Protein AF-A0A7H1PQN4-F1 (afdb_monomer_lite)

Foldseek 3Di:
DDDDDDDDDDDPDDDDDDDDPDDPDDDDDDDDDDADQAWDKDFWKAKDKDWDFDDPFQKDKDKDFAFADDPNHTDFDQDPPRPRRGGQKIWMDGVQQQAFDPVPDDPRRTHTPSPGGRGHDGPDIDIHMTIIDTGIDIDHHDDDDD

Secondary structure (DSSP, 8-state):
-PPPP-------PPPPPP-SS--S--SS--------SS-EEEEEEEEEEEEE--SS-SSPEEEEEE--EETTEEPPB--GGG-TTB-SEEEEEEGGG--B-TTT-BTTB--B---S--PPPTT--EEEEEEEEEEEEEE---PPP-

InterPro domains:
  IPR008979 Galactose-binding-like domain superfamily [SSF49785] (18-140)
  IPR013736 Xaa-Pro dipeptidyl-peptidase, C-terminal [PF08530] (30-139)

Organism: NCBI:txid146922

Structure (mmCIF, N/CA/C/O backbone):
data_AF-A0A7H1PQN4-F1
#
_entry.id   AF-A0A7H1PQN4-F1
#
loop_
_atom_site.group_PDB
_atom_site.id
_atom_site.type_symbol
_atom_site.label_atom_id
_atom_site.label_alt_id
_atom_site.label_comp_id
_atom_site.label_asym_id
_atom_site.label_entity_id
_atom_site.label_seq_id
_atom_site.pdbx_PDB_ins_code
_atom_site.Cartn_x
_atom_site.Cartn_y
_atom_site.Cartn_z
_atom_site.occupancy
_atom_site.B_iso_or_equiv
_atom_site.auth_seq_id
_atom_site.auth_comp_id
_atom_site.auth_asym_id
_atom_site.auth_atom_id
_atom_site.pdbx_PDB_model_num
ATOM 1 N N . MET A 1 1 ? -2.114 -37.442 6.862 1.00 37.69 1 MET A N 1
ATOM 2 C CA . MET A 1 1 ? -2.043 -36.320 5.903 1.00 37.69 1 MET A CA 1
ATOM 3 C C . MET A 1 1 ? -1.862 -35.045 6.719 1.00 37.69 1 MET A C 1
ATOM 5 O O . MET A 1 1 ? -2.816 -34.590 7.331 1.00 37.69 1 MET A O 1
ATOM 9 N N . ALA A 1 2 ? -0.618 -34.596 6.895 1.00 27.03 2 ALA A N 1
ATOM 10 C CA . ALA A 1 2 ? -0.270 -33.466 7.763 1.00 27.03 2 ALA A CA 1
ATOM 11 C C . ALA A 1 2 ? -0.314 -32.147 6.967 1.00 27.03 2 ALA A C 1
ATOM 13 O O . ALA A 1 2 ? 0.069 -32.163 5.795 1.00 27.03 2 ALA A O 1
ATOM 14 N N . PRO A 1 3 ? -0.756 -31.019 7.552 1.00 32.56 3 PRO A N 1
ATOM 15 C CA . PRO A 1 3 ? -0.804 -29.755 6.834 1.00 32.56 3 PRO A CA 1
ATOM 16 C C . PRO A 1 3 ? 0.604 -29.160 6.705 1.00 32.56 3 PRO A C 1
ATOM 18 O O . PRO A 1 3 ? 1.402 -29.170 7.646 1.00 32.56 3 PRO A O 1
ATOM 21 N N . ALA A 1 4 ? 0.901 -28.647 5.512 1.00 31.23 4 ALA A N 1
ATOM 22 C CA . ALA A 1 4 ? 2.138 -27.951 5.203 1.00 31.23 4 ALA A CA 1
ATOM 23 C C . ALA A 1 4 ? 2.258 -26.678 6.056 1.00 31.23 4 ALA A C 1
ATOM 25 O O . ALA A 1 4 ? 1.379 -25.816 6.059 1.00 31.23 4 ALA A O 1
ATOM 26 N N . ARG A 1 5 ? 3.361 -26.572 6.799 1.00 28.97 5 ARG A N 1
ATOM 27 C CA . ARG A 1 5 ? 3.732 -25.384 7.570 1.00 28.97 5 ARG A CA 1
ATOM 28 C C . ARG A 1 5 ? 4.063 -24.241 6.608 1.00 28.97 5 ARG A C 1
ATOM 30 O O . ARG A 1 5 ? 5.025 -24.339 5.852 1.00 28.97 5 ARG A O 1
ATOM 37 N N . ALA A 1 6 ? 3.303 -23.151 6.676 1.00 32.12 6 ALA A N 1
ATOM 38 C CA . ALA A 1 6 ? 3.677 -21.886 6.056 1.00 32.12 6 ALA A CA 1
ATOM 39 C C . ALA A 1 6 ? 4.927 -21.337 6.765 1.00 32.12 6 ALA A C 1
ATOM 41 O O . ALA A 1 6 ? 4.887 -20.990 7.946 1.00 32.12 6 ALA A O 1
ATOM 42 N N . ALA A 1 7 ? 6.053 -21.305 6.056 1.00 31.08 7 ALA A N 1
ATOM 43 C CA . ALA A 1 7 ? 7.286 -20.705 6.543 1.00 31.08 7 ALA A CA 1
ATOM 44 C C . ALA A 1 7 ? 7.157 -19.175 6.489 1.00 31.08 7 ALA A C 1
ATOM 46 O O . ALA A 1 7 ? 7.325 -18.556 5.440 1.00 31.08 7 ALA A O 1
ATOM 47 N N . GLY A 1 8 ? 6.823 -18.565 7.626 1.00 25.84 8 GLY A N 1
ATOM 48 C CA . GLY A 1 8 ? 6.914 -17.122 7.816 1.00 25.84 8 GLY A CA 1
ATOM 49 C C . GLY A 1 8 ? 8.379 -16.700 7.904 1.00 25.84 8 GLY A C 1
ATOM 50 O O . GLY A 1 8 ? 9.085 -17.079 8.837 1.00 25.84 8 GLY A O 1
ATOM 51 N N . TRP A 1 9 ? 8.845 -15.913 6.938 1.00 25.84 9 TRP A N 1
ATOM 52 C CA . TRP A 1 9 ? 10.167 -15.295 6.985 1.00 25.84 9 TRP A CA 1
ATOM 53 C C . TRP A 1 9 ? 10.079 -13.991 7.781 1.00 25.84 9 TRP A C 1
ATOM 55 O O . TRP A 1 9 ? 9.529 -13.002 7.305 1.00 25.84 9 TRP A O 1
ATOM 65 N N . VAL A 1 10 ? 10.632 -13.969 8.995 1.00 26.67 10 VAL A N 1
ATOM 66 C CA . VAL A 1 10 ? 10.815 -12.728 9.764 1.00 26.67 10 VAL A CA 1
ATOM 67 C C . VAL A 1 10 ? 12.210 -12.184 9.465 1.00 26.67 10 VAL A C 1
ATOM 69 O O . VAL A 1 10 ? 13.201 -12.599 10.066 1.00 26.67 10 VAL A O 1
ATOM 72 N N . LEU A 1 11 ? 12.307 -11.247 8.520 1.00 30.38 11 LEU A N 1
ATOM 73 C CA . LEU A 1 11 ? 13.555 -10.542 8.231 1.00 30.38 11 LEU A CA 1
ATOM 74 C C . LEU A 1 11 ? 13.738 -9.376 9.216 1.00 30.38 11 LEU A C 1
ATOM 76 O O . LEU A 1 11 ? 13.285 -8.261 8.972 1.00 30.38 11 LEU A O 1
ATOM 80 N N . LYS A 1 12 ? 14.455 -9.603 10.322 1.00 30.00 12 LYS A N 1
ATOM 81 C CA . LYS A 1 12 ? 14.980 -8.504 11.152 1.00 30.00 12 LYS A CA 1
ATOM 82 C C . LYS A 1 12 ? 16.244 -7.941 10.495 1.00 30.00 12 LYS A C 1
ATOM 84 O O . LYS A 1 12 ? 17.339 -8.446 10.739 1.00 30.00 12 LYS A O 1
ATOM 89 N N . ARG A 1 13 ? 16.127 -6.900 9.661 1.00 37.56 13 ARG A N 1
ATOM 90 C CA . ARG A 1 13 ? 17.297 -6.158 9.150 1.00 37.56 13 ARG A CA 1
ATOM 91 C C . ARG A 1 13 ? 17.465 -4.816 9.857 1.00 37.56 13 ARG A C 1
ATOM 93 O O . ARG A 1 13 ? 16.562 -3.994 9.910 1.00 37.56 13 ARG A O 1
ATOM 100 N N . ARG A 1 14 ? 18.670 -4.621 10.394 1.00 34.31 14 ARG A N 1
ATOM 101 C CA . ARG A 1 14 ? 19.170 -3.387 11.009 1.00 34.31 14 ARG A CA 1
ATOM 102 C C . ARG A 1 14 ? 19.551 -2.408 9.885 1.00 34.31 14 ARG A C 1
ATOM 104 O O . ARG A 1 14 ? 20.295 -2.801 8.984 1.00 34.31 14 ARG A O 1
ATOM 111 N N . LEU A 1 15 ? 19.043 -1.173 9.929 1.00 36.31 15 LEU A N 1
ATOM 112 C CA . LEU A 1 15 ? 19.317 -0.119 8.941 1.00 36.31 15 LEU A CA 1
ATOM 113 C C . LEU A 1 15 ? 20.832 0.131 8.802 1.00 36.31 15 LEU A C 1
ATOM 115 O O . LEU A 1 15 ? 21.516 0.391 9.791 1.00 36.31 15 LEU A O 1
ATOM 119 N N . ARG A 1 16 ? 21.362 0.073 7.573 1.00 34.59 16 ARG A N 1
ATOM 120 C CA . ARG A 1 16 ? 22.717 0.550 7.244 1.00 34.59 16 ARG A CA 1
ATOM 121 C C . ARG A 1 16 ? 22.614 1.935 6.606 1.00 34.59 16 ARG A C 1
ATOM 123 O O . ARG A 1 16 ? 21.834 2.122 5.680 1.00 34.59 16 ARG A O 1
ATOM 130 N N . ARG A 1 17 ? 23.421 2.888 7.083 1.00 37.66 17 ARG A N 1
ATOM 131 C CA . ARG A 1 17 ? 23.597 4.209 6.455 1.00 37.66 17 ARG A CA 1
ATOM 132 C C . ARG A 1 17 ? 24.550 4.091 5.260 1.00 37.66 17 ARG A C 1
ATOM 134 O O . ARG A 1 17 ? 25.607 3.482 5.401 1.00 37.66 17 ARG A O 1
ATOM 141 N N . SER A 1 18 ? 24.202 4.684 4.119 1.00 39.16 18 SER A N 1
ATOM 142 C CA . SER A 1 18 ? 25.100 4.878 2.970 1.00 39.16 18 SER A CA 1
ATOM 143 C C . SER A 1 18 ? 25.581 6.336 2.897 1.00 39.16 18 SER A C 1
ATOM 145 O O . SER A 1 18 ? 24.868 7.255 3.300 1.00 39.16 18 SER A O 1
ATOM 147 N N . SER A 1 19 ? 26.811 6.547 2.418 1.00 38.44 19 SER A N 1
ATOM 148 C CA . SER A 1 19 ? 27.457 7.855 2.241 1.00 38.44 19 SER A CA 1
ATOM 149 C C . SER A 1 19 ? 27.458 8.266 0.761 1.00 38.44 19 SER A C 1
ATOM 151 O O . SER A 1 19 ? 28.161 7.664 -0.046 1.00 38.44 19 SER A O 1
ATOM 153 N N . GLY A 1 20 ? 26.678 9.294 0.424 1.00 41.09 20 GLY A N 1
ATOM 154 C CA . GLY A 1 20 ? 26.581 9.974 -0.877 1.00 41.09 20 GLY A CA 1
ATOM 155 C C . GLY A 1 20 ? 25.657 11.199 -0.735 1.00 41.09 20 GLY A C 1
ATOM 156 O O . GLY A 1 20 ? 24.998 11.301 0.306 1.00 41.09 20 GLY A O 1
ATOM 157 N N . PRO A 1 21 ? 25.596 12.149 -1.695 1.00 34.38 21 PRO A N 1
ATOM 158 C CA . PRO A 1 21 ? 24.656 13.267 -1.605 1.00 34.38 21 PRO A CA 1
ATOM 159 C C . PRO A 1 21 ? 23.232 12.706 -1.545 1.00 34.38 21 PRO A C 1
ATOM 161 O O . PRO A 1 21 ? 22.759 12.052 -2.474 1.00 34.38 21 PRO A O 1
ATOM 164 N N . ALA A 1 22 ? 22.597 12.880 -0.388 1.00 42.03 22 ALA A N 1
ATOM 165 C CA . ALA A 1 22 ? 21.341 12.227 -0.073 1.00 42.03 22 ALA A CA 1
ATOM 166 C C . ALA A 1 22 ? 20.192 12.917 -0.826 1.00 42.03 22 ALA A C 1
ATOM 168 O O . ALA A 1 22 ? 20.096 14.147 -0.763 1.00 42.03 22 ALA A O 1
ATOM 169 N N . PRO A 1 23 ? 19.285 12.169 -1.485 1.00 41.94 23 PRO A N 1
ATOM 170 C CA . PRO A 1 23 ? 17.971 12.717 -1.810 1.00 41.94 23 PRO A CA 1
ATOM 171 C C . PRO A 1 23 ? 17.310 13.230 -0.514 1.00 41.94 23 PRO A C 1
ATOM 173 O O . PRO A 1 23 ? 17.708 12.785 0.572 1.00 41.94 23 PRO A O 1
ATOM 176 N N . PRO A 1 24 ? 16.352 14.179 -0.589 1.00 37.59 24 PRO A N 1
ATOM 177 C CA . PRO A 1 24 ? 15.688 14.725 0.595 1.00 37.59 24 PRO A CA 1
ATOM 178 C C . PRO A 1 24 ? 15.324 13.582 1.540 1.00 37.59 24 PRO A C 1
ATOM 180 O O . PRO A 1 24 ? 14.700 12.612 1.112 1.00 37.59 24 PRO A O 1
ATOM 183 N N . ARG A 1 25 ? 15.822 13.655 2.785 1.00 41.44 25 ARG A N 1
ATOM 184 C CA . ARG A 1 25 ? 15.655 12.6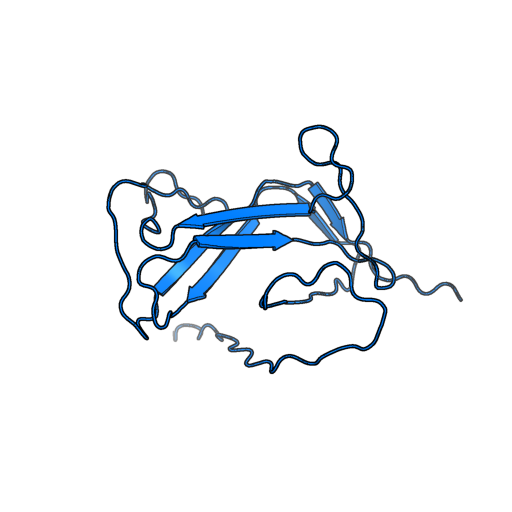07 3.797 1.00 41.44 25 ARG A CA 1
ATOM 185 C C . ARG A 1 25 ? 14.164 12.334 3.952 1.00 41.44 25 ARG A C 1
ATOM 187 O O . ARG A 1 25 ? 13.474 13.062 4.660 1.00 41.44 25 ARG A O 1
ATOM 194 N N . LEU A 1 26 ? 13.684 11.275 3.312 1.00 48.62 26 LEU A N 1
ATOM 195 C CA . LEU A 1 26 ? 12.484 10.600 3.762 1.00 48.62 26 LEU A CA 1
ATOM 196 C C . LEU A 1 26 ? 12.765 10.224 5.218 1.00 48.62 26 LEU A C 1
ATOM 198 O O . LEU A 1 26 ? 13.766 9.567 5.517 1.00 48.62 26 LEU A O 1
ATOM 202 N N . LEU A 1 27 ? 11.940 10.756 6.116 1.00 51.91 27 LEU A N 1
ATOM 203 C CA . LEU A 1 27 ? 11.812 10.328 7.506 1.00 51.91 27 LEU A CA 1
ATOM 204 C C . LEU A 1 27 ? 11.964 8.802 7.576 1.00 51.91 27 LEU A C 1
ATOM 206 O O . LEU A 1 27 ? 11.468 8.119 6.686 1.00 51.91 27 LEU A O 1
ATOM 210 N N . GLU A 1 28 ? 12.682 8.301 8.583 1.00 73.69 28 GLU A N 1
ATOM 211 C CA . GLU A 1 28 ? 13.045 6.889 8.779 1.00 73.69 28 GLU A CA 1
ATOM 212 C C . GLU A 1 28 ? 11.983 5.901 8.257 1.00 73.69 28 GLU A C 1
ATOM 214 O O . GLU A 1 28 ? 11.026 5.563 8.948 1.00 73.69 28 GLU A O 1
ATOM 219 N N . ALA A 1 29 ? 12.150 5.444 7.014 1.00 86.38 29 ALA A N 1
ATOM 220 C CA . ALA A 1 29 ? 11.250 4.497 6.373 1.00 86.38 29 ALA A CA 1
ATOM 221 C C . ALA A 1 29 ? 11.882 3.104 6.380 1.00 86.38 29 ALA A C 1
ATOM 223 O O . ALA A 1 29 ? 13.089 2.946 6.169 1.00 86.38 29 ALA A O 1
ATOM 224 N N . ALA A 1 30 ? 11.061 2.076 6.589 1.00 91.50 30 ALA A N 1
ATOM 225 C CA . ALA A 1 30 ? 11.475 0.710 6.313 1.00 91.50 30 ALA A CA 1
ATOM 226 C C . ALA A 1 30 ? 11.558 0.516 4.792 1.00 91.50 30 ALA A C 1
ATOM 228 O O . ALA A 1 30 ? 10.591 0.779 4.079 1.00 91.50 30 ALA A O 1
ATOM 229 N N . VAL A 1 31 ? 12.712 0.060 4.303 1.00 92.88 31 VAL A N 1
ATOM 230 C CA . VAL A 1 31 ? 12.959 -0.179 2.875 1.00 92.88 31 VAL A CA 1
ATOM 231 C C . VAL A 1 31 ? 13.237 -1.660 2.657 1.00 92.88 31 VAL A C 1
ATOM 233 O O . VAL A 1 31 ? 14.054 -2.259 3.363 1.00 92.88 31 VAL A O 1
ATOM 236 N N . PHE A 1 32 ? 12.557 -2.233 1.668 1.00 93.56 32 PHE A N 1
ATOM 237 C CA . PHE A 1 32 ? 12.711 -3.619 1.249 1.00 93.56 32 PHE A CA 1
ATOM 238 C C . PHE A 1 32 ? 13.045 -3.639 -0.238 1.00 93.56 32 PHE A C 1
ATOM 240 O O . PHE A 1 32 ? 12.253 -3.183 -1.058 1.00 93.56 32 PHE A O 1
ATOM 247 N N . ASP A 1 33 ? 14.213 -4.177 -0.575 1.00 93.81 33 ASP A N 1
ATOM 248 C CA . ASP A 1 33 ? 14.663 -4.294 -1.957 1.00 93.81 33 ASP A CA 1
ATOM 249 C C . ASP A 1 33 ? 14.426 -5.712 -2.478 1.00 93.81 33 ASP A C 1
ATOM 251 O O . ASP A 1 33 ? 14.753 -6.700 -1.812 1.00 93.81 33 ASP A O 1
ATOM 255 N N . HIS A 1 34 ? 13.922 -5.809 -3.706 1.00 94.00 34 HIS A N 1
ATOM 256 C CA . HIS A 1 34 ? 13.851 -7.053 -4.460 1.00 94.00 34 HIS A CA 1
ATOM 257 C C . HIS A 1 34 ? 14.493 -6.860 -5.833 1.00 94.00 34 HIS A C 1
ATOM 259 O O . HIS A 1 34 ? 14.305 -5.834 -6.487 1.00 94.00 34 HIS A O 1
ATOM 265 N N . ARG A 1 35 ? 15.267 -7.855 -6.269 1.00 94.00 35 ARG A N 1
ATOM 266 C CA . ARG A 1 35 ? 15.882 -7.888 -7.594 1.00 94.00 35 ARG A CA 1
ATOM 267 C C . ARG A 1 35 ? 15.309 -9.074 -8.357 1.00 94.00 35 ARG A C 1
ATOM 269 O O . ARG A 1 35 ? 15.470 -10.201 -7.909 1.00 94.00 35 ARG A O 1
ATOM 276 N N . PHE A 1 36 ? 14.723 -8.792 -9.515 1.00 93.94 36 PHE A N 1
ATOM 277 C CA . PHE A 1 36 ? 14.252 -9.809 -10.446 1.00 93.94 36 PHE A CA 1
ATOM 278 C C . PHE A 1 36 ? 15.428 -10.450 -11.193 1.00 93.94 36 PHE A C 1
ATOM 280 O O . PHE A 1 36 ? 16.358 -9.755 -11.629 1.00 93.94 36 PHE A O 1
ATOM 287 N N . ASP A 1 37 ? 15.382 -11.773 -11.329 1.00 94.38 37 ASP A N 1
ATOM 288 C CA . ASP A 1 37 ? 16.401 -12.563 -12.032 1.00 94.38 37 ASP A CA 1
ATOM 289 C C . ASP A 1 37 ? 16.122 -12.676 -13.540 1.00 94.38 37 ASP A C 1
ATOM 291 O O . ASP A 1 37 ? 17.041 -12.883 -14.337 1.00 94.38 37 ASP A O 1
ATOM 295 N N . GLU A 1 38 ? 14.877 -12.428 -13.944 1.00 95.94 38 GLU A N 1
ATOM 296 C CA . GLU A 1 38 ? 14.416 -12.382 -15.329 1.00 95.94 38 GLU A CA 1
ATOM 297 C C . GLU A 1 38 ? 13.574 -11.131 -15.605 1.00 95.94 38 GLU A C 1
ATOM 299 O O . GLU A 1 38 ? 13.145 -10.434 -14.682 1.00 95.94 38 GLU A O 1
ATOM 304 N N . ASP A 1 39 ? 13.382 -10.815 -16.889 1.00 97.19 39 ASP A N 1
ATOM 305 C CA . ASP A 1 39 ? 12.526 -9.702 -17.302 1.00 97.19 39 ASP A CA 1
ATOM 306 C C . ASP A 1 39 ? 11.100 -9.989 -16.795 1.00 97.19 39 ASP A C 1
ATOM 308 O O . ASP A 1 39 ? 10.462 -10.935 -17.245 1.00 97.19 39 ASP A O 1
ATOM 312 N N . THR A 1 40 ? 10.626 -9.204 -15.823 1.00 97.50 40 THR A N 1
ATOM 313 C CA . THR A 1 40 ? 9.359 -9.458 -15.118 1.00 97.50 40 THR A CA 1
ATOM 314 C C . THR A 1 40 ? 8.413 -8.285 -15.294 1.00 97.50 40 THR A C 1
ATOM 316 O O . THR A 1 40 ? 8.747 -7.155 -14.937 1.00 97.50 40 THR A O 1
ATOM 319 N N . GLU A 1 41 ? 7.219 -8.535 -15.817 1.00 97.75 41 GLU A N 1
ATOM 320 C CA . GLU A 1 41 ? 6.152 -7.539 -15.860 1.00 97.75 41 GLU A CA 1
ATOM 321 C C . GLU A 1 41 ? 5.221 -7.711 -14.658 1.00 97.75 41 GLU A C 1
ATOM 323 O O . GLU A 1 41 ? 4.718 -8.803 -14.400 1.00 97.75 41 GLU A O 1
ATOM 328 N N . LEU A 1 42 ? 4.988 -6.620 -13.927 1.00 95.88 42 LEU A N 1
ATOM 329 C CA . LEU A 1 42 ? 3.952 -6.546 -12.904 1.00 95.88 42 LEU A CA 1
ATOM 330 C C . LEU A 1 42 ? 2.834 -5.636 -13.402 1.00 95.88 42 LEU A C 1
ATOM 332 O O . LEU A 1 42 ? 3.038 -4.427 -13.549 1.00 95.88 42 LEU A O 1
ATOM 336 N N . SER A 1 43 ? 1.668 -6.236 -13.640 1.00 96.19 43 SER A N 1
ATOM 337 C CA . SER A 1 43 ? 0.501 -5.570 -14.215 1.00 96.19 43 SER A CA 1
ATOM 338 C C . SER A 1 43 ? -0.752 -5.834 -13.385 1.00 96.19 43 SER A C 1
ATOM 340 O O . SER A 1 43 ? -1.094 -6.982 -13.108 1.00 96.19 43 SER A O 1
ATOM 342 N N . GLY A 1 44 ? -1.434 -4.758 -12.989 1.00 94.25 44 GLY A N 1
ATOM 343 C CA . GLY A 1 44 ? -2.630 -4.791 -12.147 1.00 94.25 44 GLY A CA 1
ATOM 344 C C . GLY A 1 44 ? -2.419 -4.200 -10.746 1.00 94.25 44 GLY A C 1
ATOM 345 O O . GLY A 1 44 ? -1.443 -3.475 -10.517 1.00 94.25 44 GLY A O 1
ATOM 346 N N . PRO A 1 45 ? -3.357 -4.456 -9.815 1.00 92.56 45 PRO A N 1
ATOM 347 C CA . PRO A 1 45 ? -3.269 -3.970 -8.446 1.00 92.56 45 PRO A CA 1
ATOM 348 C C . PRO A 1 45 ? -2.189 -4.717 -7.660 1.00 92.56 45 PRO A C 1
ATOM 350 O O . PRO A 1 45 ? -1.908 -5.893 -7.895 1.00 92.56 45 PRO A O 1
ATOM 353 N N . MET A 1 46 ? -1.611 -4.033 -6.677 1.00 94.38 46 MET A N 1
ATOM 354 C CA . MET A 1 46 ? -0.694 -4.633 -5.713 1.00 94.38 46 MET A CA 1
ATOM 355 C C . MET A 1 46 ? -1.245 -4.446 -4.305 1.00 94.38 46 MET A C 1
ATOM 357 O O . MET A 1 46 ? -1.914 -3.459 -4.007 1.00 94.38 46 MET A O 1
ATOM 361 N N . THR A 1 47 ? -0.933 -5.382 -3.414 1.00 96.12 47 THR A N 1
ATOM 362 C CA . THR A 1 47 ? -1.314 -5.301 -2.002 1.00 96.12 47 THR A CA 1
ATOM 363 C C . THR A 1 47 ? -0.084 -5.479 -1.132 1.00 96.12 47 THR A C 1
ATOM 365 O O . THR A 1 47 ? 0.631 -6.473 -1.254 1.00 96.12 47 THR A O 1
ATOM 368 N N . LEU A 1 48 ? 0.148 -4.532 -0.223 1.00 96.44 48 LEU A N 1
ATOM 369 C CA . LEU A 1 48 ? 1.175 -4.653 0.802 1.00 96.44 48 LEU A CA 1
ATOM 370 C C . LEU A 1 48 ? 0.557 -5.230 2.078 1.00 96.44 48 LEU A C 1
ATOM 372 O O . LEU A 1 48 ? -0.293 -4.596 2.700 1.00 96.44 48 LEU A O 1
ATOM 376 N N . ARG A 1 49 ? 1.017 -6.416 2.485 1.00 96.25 49 ARG A N 1
ATOM 377 C CA . ARG A 1 49 ? 0.660 -7.026 3.769 1.00 96.25 49 ARG A CA 1
ATOM 378 C C . ARG A 1 49 ? 1.748 -6.773 4.803 1.00 96.25 49 ARG A C 1
ATOM 380 O O . ARG A 1 49 ? 2.904 -7.121 4.575 1.00 96.25 49 ARG A O 1
ATOM 387 N N . LEU A 1 50 ? 1.363 -6.228 5.951 1.00 96.00 50 LEU A N 1
ATOM 388 C CA . LEU A 1 50 ? 2.251 -5.960 7.079 1.00 96.00 50 LEU A CA 1
ATOM 389 C C . LEU A 1 50 ? 1.663 -6.520 8.371 1.00 96.00 50 LEU A C 1
ATOM 391 O O . LEU A 1 50 ? 0.448 -6.629 8.522 1.00 96.00 50 LEU A O 1
ATOM 395 N N . ARG A 1 51 ? 2.547 -6.799 9.326 1.00 97.19 51 ARG A N 1
ATOM 396 C CA . ARG A 1 51 ? 2.204 -6.942 10.739 1.00 97.19 51 ARG A CA 1
ATOM 397 C C . ARG A 1 51 ? 2.865 -5.788 11.476 1.00 97.19 51 ARG A C 1
ATOM 399 O O . ARG A 1 51 ? 4.079 -5.619 11.368 1.00 97.19 51 ARG A O 1
ATOM 406 N N . VAL A 1 52 ? 2.065 -4.958 12.134 1.00 95.94 52 VAL A N 1
ATOM 407 C CA . VAL A 1 52 ? 2.500 -3.669 12.686 1.00 95.94 52 VAL A CA 1
ATOM 408 C C . VAL A 1 52 ? 2.182 -3.621 14.171 1.00 95.94 52 VAL A C 1
ATOM 410 O O . VAL A 1 52 ? 1.104 -4.036 14.574 1.00 95.94 52 VAL A O 1
ATOM 413 N N . ALA A 1 53 ? 3.106 -3.077 14.957 1.00 96.75 53 ALA A N 1
ATOM 414 C CA . ALA A 1 53 ? 2.864 -2.616 16.317 1.00 96.75 53 ALA A CA 1
ATOM 415 C C . ALA A 1 53 ? 3.383 -1.182 16.444 1.00 96.75 53 ALA A C 1
ATOM 417 O O . ALA A 1 53 ? 4.335 -0.798 15.755 1.00 96.75 53 ALA A O 1
ATOM 418 N N . THR A 1 54 ? 2.754 -0.392 17.306 1.00 95.25 54 THR A N 1
ATOM 419 C CA . THR A 1 54 ? 3.090 1.020 17.514 1.00 95.25 54 THR A CA 1
ATOM 420 C C . THR A 1 54 ? 3.563 1.264 18.944 1.00 95.25 54 THR A C 1
ATOM 422 O O . THR A 1 54 ? 3.432 0.417 19.831 1.00 95.25 54 THR A O 1
ATOM 425 N N . THR A 1 55 ? 4.185 2.419 19.164 1.00 95.69 55 THR A N 1
ATOM 426 C CA . THR A 1 55 ? 4.549 2.912 20.495 1.00 95.69 55 THR A CA 1
ATOM 427 C C . THR A 1 55 ? 4.306 4.414 20.517 1.00 95.69 55 THR A C 1
ATOM 429 O O . THR A 1 55 ? 4.817 5.123 19.649 1.00 95.69 55 THR A O 1
ATOM 432 N N . GLY A 1 56 ? 3.506 4.896 21.466 1.00 94.81 56 GLY A N 1
ATOM 433 C CA . GLY A 1 56 ? 3.126 6.302 21.586 1.00 94.81 56 GLY A CA 1
ATOM 434 C C . GLY A 1 56 ? 2.162 6.806 20.503 1.00 94.81 56 GLY A C 1
ATOM 435 O O . GLY A 1 56 ? 2.032 8.018 20.335 1.00 94.81 56 GLY A O 1
ATOM 436 N N . ALA A 1 57 ? 1.510 5.914 19.746 1.00 95.50 57 ALA A N 1
ATOM 437 C CA . ALA A 1 57 ? 0.549 6.289 18.706 1.00 95.50 57 ALA A CA 1
ATOM 438 C C . ALA A 1 57 ? -0.532 5.218 18.505 1.00 95.50 57 ALA A C 1
ATOM 440 O O . ALA A 1 57 ? -0.249 4.120 18.030 1.00 95.50 57 ALA A O 1
ATOM 441 N N . GLU A 1 58 ? -1.786 5.577 18.778 1.00 96.81 58 GLU A N 1
ATOM 442 C CA . GLU A 1 58 ? -2.928 4.652 18.692 1.00 96.81 58 GLU A CA 1
ATOM 443 C C . GLU A 1 58 ? -3.563 4.587 17.290 1.00 96.81 58 GLU A C 1
ATOM 445 O O . GLU A 1 58 ? -4.343 3.688 16.985 1.00 96.81 58 GLU A O 1
ATOM 450 N N . ASP A 1 59 ? -3.248 5.546 16.413 1.00 97.31 59 ASP A N 1
ATOM 451 C CA . ASP A 1 59 ? -3.830 5.646 15.068 1.00 97.31 59 ASP A CA 1
ATOM 452 C C . ASP A 1 59 ? -2.885 6.347 14.066 1.00 97.31 59 ASP A C 1
ATOM 454 O O . ASP A 1 59 ? -3.143 7.468 13.602 1.00 97.31 59 ASP A O 1
ATOM 458 N N . PRO A 1 60 ? -1.733 5.733 13.744 1.00 95.88 60 PRO A N 1
ATOM 459 C CA . PRO A 1 60 ? -0.826 6.272 12.742 1.00 95.88 60 PRO A CA 1
ATOM 460 C C . PRO A 1 60 ? -1.418 6.194 11.329 1.00 95.88 60 PRO A C 1
ATOM 462 O O . PRO A 1 60 ? -2.277 5.369 11.007 1.00 95.88 60 PRO A O 1
ATOM 465 N N . ARG A 1 61 ? -0.893 7.046 10.445 1.00 97.12 61 ARG A N 1
ATOM 466 C CA . ARG A 1 61 ? -1.156 6.982 9.006 1.00 97.12 61 ARG A CA 1
ATOM 467 C C . ARG A 1 61 ? 0.043 6.321 8.340 1.00 97.12 61 ARG A C 1
ATOM 469 O O . ARG A 1 61 ? 1.164 6.803 8.469 1.00 97.12 61 ARG A O 1
ATOM 476 N N . LEU A 1 62 ? -0.210 5.215 7.658 1.00 96.00 62 LEU A N 1
ATOM 477 C CA . LEU A 1 62 ? 0.772 4.446 6.915 1.00 96.00 62 LEU A CA 1
ATOM 478 C C . LEU A 1 62 ? 0.764 4.902 5.458 1.00 96.00 62 LEU A C 1
ATOM 480 O O . LEU A 1 62 ? -0.297 5.052 4.851 1.00 96.00 62 LEU A O 1
ATOM 484 N N . PHE A 1 63 ? 1.956 5.092 4.904 1.00 96.19 63 PHE A N 1
ATOM 485 C CA . PHE A 1 63 ? 2.177 5.430 3.504 1.00 96.19 63 PHE A CA 1
ATOM 486 C C . PHE A 1 63 ? 3.142 4.402 2.927 1.00 96.19 63 PHE A C 1
ATOM 488 O O . PHE A 1 63 ? 4.171 4.109 3.534 1.00 96.19 63 PHE A O 1
ATOM 495 N N . ALA A 1 64 ? 2.796 3.848 1.772 1.00 96.06 64 ALA A N 1
ATOM 496 C CA . ALA A 1 64 ? 3.581 2.837 1.086 1.00 96.06 64 ALA A CA 1
ATOM 497 C C . ALA A 1 64 ? 3.783 3.231 -0.375 1.00 96.06 64 ALA A C 1
ATOM 499 O O . ALA A 1 64 ? 2.911 3.842 -0.997 1.00 96.06 64 ALA A O 1
ATOM 500 N N . GLY A 1 65 ? 4.940 2.857 -0.911 1.00 94.81 65 GLY A N 1
ATOM 501 C CA . GLY A 1 65 ? 5.357 3.202 -2.257 1.00 94.81 65 GLY A CA 1
ATOM 502 C C . GLY A 1 65 ? 6.216 2.109 -2.874 1.00 94.81 65 GLY A C 1
ATOM 503 O O . GLY A 1 65 ? 7.035 1.506 -2.182 1.00 94.81 65 GLY A O 1
ATOM 504 N N . ILE A 1 66 ? 6.032 1.872 -4.170 1.00 96.12 66 ILE A N 1
ATOM 505 C CA . ILE A 1 66 ? 6.865 0.983 -4.978 1.00 96.12 66 ILE A CA 1
ATOM 506 C C . ILE A 1 66 ? 7.747 1.847 -5.870 1.00 96.12 66 ILE A C 1
ATOM 508 O O . ILE A 1 66 ? 7.262 2.569 -6.738 1.00 96.12 66 ILE A O 1
ATOM 512 N N . GLU A 1 67 ? 9.055 1.767 -5.663 1.00 95.00 67 GLU A N 1
ATOM 513 C CA . GLU A 1 67 ? 10.046 2.456 -6.484 1.00 95.00 6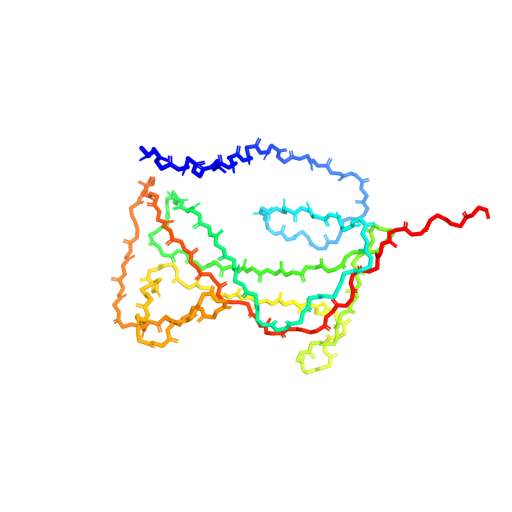7 GLU A CA 1
ATOM 514 C C . GLU A 1 67 ? 10.720 1.448 -7.416 1.00 95.00 67 GLU A C 1
ATOM 516 O O . GLU A 1 67 ? 11.244 0.424 -6.975 1.00 95.00 67 GLU A O 1
ATOM 521 N N . LYS A 1 68 ? 10.761 1.749 -8.716 1.00 95.56 68 LYS A N 1
ATOM 522 C CA . LYS A 1 68 ? 11.653 1.042 -9.636 1.00 95.56 68 LYS A CA 1
ATOM 523 C C . LYS A 1 68 ? 13.015 1.711 -9.597 1.00 95.56 68 LYS A C 1
ATOM 525 O O . LYS A 1 68 ? 13.120 2.921 -9.775 1.00 95.56 68 LYS A O 1
ATOM 530 N N . ARG A 1 69 ? 14.070 0.913 -9.456 1.00 93.50 69 ARG A N 1
ATOM 531 C CA . ARG A 1 69 ? 15.453 1.389 -9.527 1.00 93.50 69 ARG A CA 1
ATOM 532 C C . ARG A 1 69 ? 16.193 0.728 -10.676 1.00 93.50 69 ARG A C 1
ATOM 534 O O . ARG A 1 69 ? 16.047 -0.466 -10.917 1.00 93.50 69 ARG A O 1
ATOM 541 N N . SER A 1 70 ? 17.027 1.501 -11.359 1.00 91.25 70 SER A N 1
ATOM 542 C CA . SER A 1 70 ? 17.937 1.022 -12.394 1.00 91.25 70 SER A CA 1
ATOM 543 C C . SER A 1 70 ? 19.303 1.661 -12.194 1.00 91.25 70 SER A C 1
ATOM 545 O O . SER A 1 70 ? 19.402 2.847 -11.892 1.00 91.25 70 SER A O 1
ATOM 547 N N . HIS A 1 71 ? 20.369 0.864 -12.291 1.00 88.12 71 HIS A N 1
ATOM 548 C CA . HIS A 1 71 ? 21.750 1.325 -12.073 1.00 88.12 71 HIS A CA 1
ATOM 549 C C . HIS A 1 71 ? 21.960 2.127 -10.768 1.00 88.12 71 HIS A C 1
ATOM 551 O O . HIS A 1 71 ? 22.785 3.030 -10.707 1.00 88.12 71 HIS A O 1
ATOM 557 N N . GLY A 1 72 ? 21.223 1.785 -9.704 1.00 86.69 72 GLY A N 1
ATOM 558 C CA . GLY A 1 72 ? 21.319 2.447 -8.397 1.00 86.69 72 GLY A CA 1
ATOM 559 C C . GLY A 1 72 ? 20.489 3.728 -8.251 1.00 86.69 72 GLY A C 1
ATOM 560 O O . GLY A 1 72 ? 20.364 4.223 -7.129 1.00 86.69 72 GLY A O 1
ATOM 561 N N . ALA A 1 73 ? 19.863 4.214 -9.323 1.00 90.00 73 ALA A N 1
ATOM 562 C CA . ALA A 1 73 ? 19.017 5.403 -9.330 1.00 90.00 73 ALA A CA 1
ATOM 563 C C . ALA A 1 73 ? 17.522 5.045 -9.458 1.00 90.00 73 ALA A C 1
ATOM 565 O O . ALA A 1 73 ? 17.198 4.025 -10.073 1.00 90.00 73 ALA A O 1
ATOM 566 N N . PRO A 1 74 ? 16.609 5.858 -8.896 1.00 91.31 74 PRO A N 1
ATOM 567 C CA . PRO A 1 74 ? 15.179 5.713 -9.144 1.00 91.31 74 PRO A CA 1
ATOM 568 C C . PRO A 1 74 ? 14.855 5.986 -10.618 1.00 91.31 74 PRO A C 1
ATOM 570 O O . PRO A 1 74 ? 15.428 6.881 -11.240 1.00 91.31 74 PRO A O 1
ATOM 573 N N . VAL A 1 75 ? 13.931 5.207 -11.171 1.00 92.81 75 VAL A N 1
ATOM 574 C CA . VAL A 1 75 ? 13.349 5.428 -12.497 1.00 92.81 75 VAL A CA 1
ATOM 575 C C . VAL A 1 75 ? 12.065 6.238 -12.302 1.00 92.81 75 VAL A C 1
ATOM 577 O O . VAL A 1 75 ? 11.172 5.744 -11.614 1.00 92.81 75 VAL A O 1
ATOM 580 N N . PRO A 1 76 ? 11.966 7.460 -12.856 1.00 90.25 76 PRO A N 1
ATOM 581 C CA . PRO A 1 76 ? 10.794 8.304 -12.668 1.00 90.25 76 PRO A CA 1
ATOM 582 C C . PRO A 1 76 ? 9.577 7.775 -13.429 1.00 90.25 76 PRO A C 1
ATOM 584 O O . PRO A 1 76 ? 9.712 7.249 -14.535 1.00 90.25 76 PRO A O 1
ATOM 587 N N . PHE A 1 77 ? 8.398 7.988 -12.849 1.00 89.62 77 PHE A N 1
ATOM 588 C CA . PHE A 1 77 ? 7.106 7.816 -13.506 1.00 89.62 77 PHE A CA 1
ATOM 589 C C . PHE A 1 77 ? 6.361 9.149 -13.555 1.00 89.62 77 PHE A C 1
ATOM 591 O O . PHE A 1 77 ? 6.580 10.030 -12.718 1.00 89.62 77 PHE A O 1
ATOM 598 N N . GLU A 1 78 ? 5.484 9.285 -14.547 1.00 85.31 78 GLU A N 1
ATOM 599 C CA . GLU A 1 78 ? 4.553 10.406 -14.615 1.00 85.31 78 GLU A CA 1
ATOM 600 C C . GLU A 1 78 ? 3.451 10.213 -13.580 1.00 85.31 78 GLU A C 1
ATOM 602 O O . GLU A 1 78 ? 2.676 9.257 -13.631 1.00 85.31 78 GLU A O 1
ATOM 607 N N . GLY A 1 79 ? 3.411 11.132 -12.629 1.00 78.25 79 GLY A N 1
ATOM 608 C CA . GLY A 1 79 ? 2.388 11.208 -11.610 1.00 78.25 79 GLY A CA 1
ATOM 609 C C . GLY A 1 79 ? 1.229 12.106 -11.993 1.00 78.25 79 GLY A C 1
ATOM 610 O O . GLY A 1 79 ? 1.171 12.725 -13.060 1.00 78.25 79 GLY A O 1
ATOM 611 N N . SER A 1 80 ? 0.305 12.240 -11.049 1.00 74.19 80 SER A N 1
ATOM 612 C CA . SER A 1 80 ? -0.796 13.195 -11.176 1.00 74.19 80 SER A CA 1
ATOM 613 C C . SER A 1 80 ? -0.273 14.620 -11.403 1.00 74.19 80 SER A C 1
ATOM 615 O O . SER A 1 80 ? 0.751 15.014 -10.847 1.00 74.19 80 SER A O 1
ATOM 617 N N . TYR A 1 81 ? -1.006 15.407 -12.195 1.00 76.38 81 TYR A N 1
ATOM 618 C CA . TYR A 1 81 ? -0.702 16.819 -12.475 1.00 76.38 81 TYR A CA 1
ATOM 619 C C . TYR A 1 81 ? 0.669 17.077 -13.133 1.00 76.38 81 TYR A C 1
ATOM 621 O O . TYR A 1 81 ? 1.235 18.156 -12.972 1.00 76.38 81 TYR A O 1
ATOM 629 N N . GLY A 1 82 ? 1.201 16.106 -13.887 1.00 73.38 82 GLY A N 1
ATOM 630 C CA . GLY A 1 82 ? 2.473 16.257 -14.608 1.00 73.38 82 GLY A CA 1
ATOM 631 C C . GLY A 1 82 ? 3.704 16.168 -13.704 1.00 73.38 82 GLY A C 1
ATOM 632 O O . GLY A 1 82 ? 4.755 16.731 -14.012 1.00 73.38 82 GLY A O 1
ATOM 633 N N . TYR A 1 83 ? 3.575 15.505 -12.551 1.00 72.00 83 TYR A N 1
ATOM 634 C CA . TYR A 1 83 ? 4.699 15.280 -11.654 1.00 72.00 83 TYR A CA 1
ATOM 635 C C . TYR A 1 83 ? 5.580 14.130 -12.163 1.00 72.00 83 TYR A C 1
ATOM 637 O O . TYR A 1 83 ? 5.368 12.976 -11.810 1.00 72.00 83 TYR A O 1
ATOM 645 N N . GLY A 1 84 ? 6.612 14.441 -12.948 1.00 74.75 84 GLY A N 1
ATOM 646 C CA . GLY A 1 84 ? 7.509 13.447 -13.563 1.00 74.75 84 GLY A CA 1
ATOM 647 C C . GLY A 1 84 ? 8.503 12.751 -12.618 1.00 74.75 84 GLY A C 1
ATOM 648 O O . GLY A 1 84 ? 9.602 12.398 -13.036 1.00 74.75 84 GLY A O 1
ATOM 649 N N . ARG A 1 85 ? 8.198 12.625 -11.320 1.00 80.94 85 ARG A N 1
ATOM 650 C CA . ARG A 1 85 ? 9.027 11.920 -10.317 1.00 80.94 85 ARG A CA 1
ATOM 651 C C . ARG A 1 85 ? 8.182 11.045 -9.388 1.00 80.94 85 ARG A C 1
ATOM 653 O O . ARG A 1 85 ? 8.512 10.899 -8.213 1.00 80.94 85 ARG A O 1
ATOM 660 N N . ASP A 1 86 ? 7.077 10.513 -9.895 1.00 88.00 86 ASP A N 1
ATOM 661 C CA . ASP A 1 86 ? 6.199 9.639 -9.122 1.00 88.00 86 ASP A CA 1
ATOM 662 C C . ASP A 1 86 ? 6.755 8.208 -9.031 1.00 88.00 86 ASP A C 1
ATOM 664 O O . ASP A 1 86 ? 7.783 7.854 -9.621 1.00 88.00 86 ASP A O 1
ATOM 668 N N . LEU A 1 87 ? 6.066 7.402 -8.234 1.00 92.50 87 LEU A N 1
ATOM 669 C CA . LEU A 1 87 ? 6.337 6.005 -7.950 1.00 92.50 87 LEU A CA 1
ATOM 670 C C . LEU A 1 87 ? 5.609 5.088 -8.942 1.00 92.50 87 LEU A C 1
ATOM 672 O O . LEU A 1 87 ? 4.670 5.496 -9.617 1.00 92.50 87 LEU A O 1
ATOM 676 N N . VAL A 1 88 ? 6.009 3.814 -8.979 1.00 95.25 88 VAL A N 1
ATOM 677 C CA . VAL A 1 88 ? 5.314 2.773 -9.761 1.00 95.25 88 VAL A CA 1
ATOM 678 C C . VAL A 1 88 ? 3.884 2.600 -9.254 1.00 95.25 88 VAL A C 1
ATOM 680 O O . VAL A 1 88 ? 2.935 2.556 -10.028 1.00 95.25 88 VAL A O 1
ATOM 683 N N . ALA A 1 89 ? 3.745 2.486 -7.935 1.00 94.69 89 ALA A N 1
ATOM 684 C CA . ALA A 1 89 ? 2.473 2.340 -7.253 1.00 94.69 89 ALA A CA 1
ATOM 685 C C . ALA A 1 89 ? 2.567 2.933 -5.847 1.00 94.69 89 ALA A C 1
ATOM 687 O O . ALA A 1 89 ? 3.636 2.928 -5.230 1.00 94.69 89 ALA A O 1
ATOM 688 N N . GLN A 1 9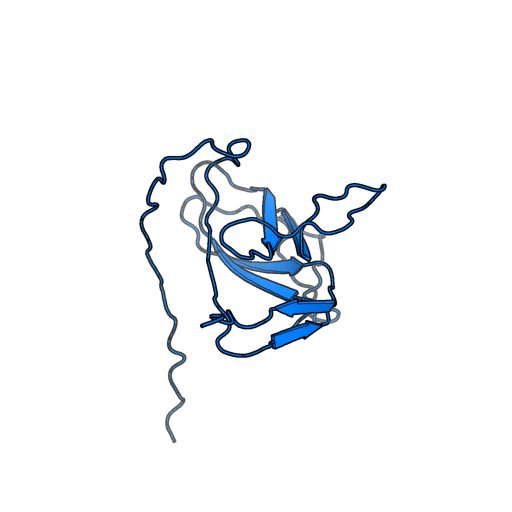0 ? 1.449 3.424 -5.322 1.00 94.69 90 GLN A N 1
ATOM 689 C CA . GLN A 1 90 ? 1.378 4.013 -3.987 1.00 94.69 90 GLN A CA 1
ATOM 690 C C . GLN A 1 90 ? 0.092 3.614 -3.268 1.00 94.69 90 GLN A C 1
ATOM 692 O O . GLN A 1 90 ? -0.933 3.371 -3.900 1.00 94.69 90 GLN A O 1
ATOM 697 N N . GLY A 1 91 ? 0.141 3.576 -1.940 1.00 95.19 91 GLY A N 1
ATOM 698 C CA . GLY A 1 91 ? -1.006 3.261 -1.095 1.00 95.19 91 GLY A CA 1
ATOM 699 C C . GLY A 1 91 ? -0.909 3.942 0.258 1.00 95.19 91 GLY A C 1
ATOM 700 O O . GLY A 1 91 ? 0.169 4.344 0.707 1.00 95.19 91 GLY A O 1
ATOM 701 N N . ARG A 1 92 ? -2.062 4.135 0.893 1.00 96.81 92 ARG A N 1
ATOM 702 C CA . ARG A 1 92 ? -2.184 4.879 2.149 1.00 96.81 92 ARG A CA 1
ATOM 703 C C . ARG A 1 92 ? -3.254 4.231 3.005 1.00 96.81 92 ARG A C 1
ATOM 705 O O . ARG A 1 92 ? -4.283 3.819 2.480 1.00 96.81 92 ARG A O 1
ATOM 712 N N . LEU A 1 93 ? -3.033 4.183 4.312 1.00 97.88 93 LEU A N 1
ATOM 713 C CA . LEU A 1 93 ? -4.023 3.672 5.252 1.00 97.88 93 LEU A CA 1
ATOM 714 C C . LEU A 1 93 ? -3.937 4.404 6.589 1.00 97.88 93 LEU A C 1
ATOM 716 O O . LEU A 1 93 ? -2.857 4.594 7.142 1.00 97.88 93 LEU A O 1
ATOM 720 N N . ARG A 1 94 ? -5.088 4.778 7.143 1.00 97.56 94 ARG A N 1
ATOM 721 C CA . ARG A 1 94 ? -5.217 5.175 8.548 1.00 97.56 94 ARG A CA 1
ATOM 722 C C . ARG A 1 94 ? -5.425 3.908 9.378 1.00 97.56 94 ARG A C 1
ATOM 724 O O . ARG A 1 94 ? -6.423 3.227 9.165 1.00 97.56 94 ARG A O 1
ATOM 731 N N . LEU A 1 95 ? -4.499 3.576 10.279 1.00 97.81 95 LEU A N 1
ATOM 732 C CA . LEU A 1 95 ? -4.444 2.251 10.911 1.00 97.81 95 LEU A CA 1
ATOM 733 C C . LEU A 1 95 ? -5.712 1.891 11.699 1.00 97.81 95 LEU A C 1
ATOM 735 O O . LEU A 1 95 ? -6.133 0.732 11.689 1.00 97.81 95 LEU A O 1
ATOM 739 N N . ALA A 1 96 ? -6.357 2.864 12.349 1.00 98.00 96 ALA A N 1
ATOM 740 C CA . ALA A 1 96 ? -7.605 2.605 13.061 1.00 98.00 96 ALA A CA 1
ATOM 741 C C . ALA A 1 96 ? -8.777 2.269 12.125 1.00 98.00 96 ALA A C 1
ATOM 743 O O . ALA A 1 96 ? -9.777 1.743 12.588 1.00 98.00 96 ALA A O 1
ATOM 744 N N . LEU A 1 97 ? -8.682 2.525 10.819 1.00 98.12 97 LEU A N 1
ATOM 745 C CA . LEU A 1 97 ? -9.718 2.185 9.839 1.00 98.12 97 LEU A CA 1
ATOM 746 C C . LEU A 1 97 ? -9.341 0.961 8.984 1.00 98.12 97 LEU A C 1
ATOM 748 O O . LEU A 1 97 ? -9.743 0.865 7.829 1.00 98.12 97 LEU A O 1
ATOM 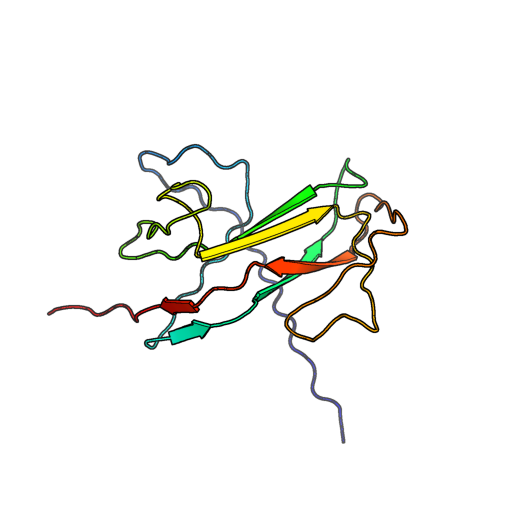752 N N . ARG A 1 98 ? -8.557 0.030 9.543 1.00 97.75 98 ARG A N 1
ATOM 753 C CA . ARG A 1 98 ? -8.056 -1.182 8.861 1.00 97.75 98 ARG A CA 1
ATOM 754 C C . ARG A 1 98 ? -9.094 -2.292 8.634 1.00 97.75 98 ARG A C 1
ATOM 756 O O . ARG A 1 98 ? -8.736 -3.360 8.153 1.00 97.75 98 ARG A O 1
ATOM 763 N N . GLU A 1 99 ? -10.348 -2.089 9.030 1.00 97.88 99 GLU A N 1
ATOM 764 C CA . GLU A 1 99 ? -11.397 -3.097 8.856 1.00 97.88 99 GLU A CA 1
ATOM 765 C C . GLU A 1 99 ? -11.655 -3.351 7.368 1.00 97.88 99 GLU A C 1
ATOM 767 O O . GLU A 1 99 ? -11.968 -2.419 6.626 1.00 97.88 99 GLU A O 1
ATOM 772 N N . LEU A 1 100 ? -11.542 -4.612 6.949 1.00 97.94 100 LEU A N 1
ATOM 773 C CA . LEU A 1 100 ? -11.817 -5.031 5.578 1.00 97.94 100 LEU A CA 1
ATOM 774 C C . LEU A 1 100 ? -13.309 -5.275 5.367 1.00 97.94 100 LEU A C 1
ATOM 776 O O . LEU A 1 100 ? -13.991 -5.810 6.239 1.00 97.94 100 LEU A O 1
ATOM 780 N N . ASP A 1 101 ? -13.792 -4.942 4.177 1.00 98.06 101 ASP A N 1
ATOM 781 C CA . ASP A 1 101 ? -15.098 -5.361 3.693 1.00 98.06 101 ASP A CA 1
ATOM 782 C C . ASP A 1 101 ? -14.983 -6.783 3.107 1.00 98.06 101 ASP A C 1
ATOM 784 O O . ASP A 1 101 ? -14.326 -6.961 2.076 1.00 98.06 101 ASP A O 1
ATOM 788 N N . PRO A 1 102 ? -15.586 -7.813 3.732 1.00 95.81 102 PRO A N 1
ATOM 789 C CA . PRO A 1 102 ? -15.445 -9.199 3.284 1.00 95.81 102 PRO A CA 1
ATOM 790 C C . PRO A 1 102 ? -16.211 -9.504 1.991 1.00 95.81 102 PRO A C 1
ATOM 792 O O . PRO A 1 102 ? -15.974 -10.548 1.389 1.00 95.81 102 PRO A O 1
ATOM 795 N N . VAL A 1 103 ? -17.143 -8.636 1.584 1.00 97.50 103 VAL A N 1
ATOM 796 C CA . VAL A 1 103 ? -17.941 -8.800 0.363 1.00 97.50 103 VAL A CA 1
ATOM 797 C C . VAL A 1 103 ? -17.229 -8.161 -0.825 1.00 97.50 103 VAL A C 1
ATOM 799 O O . VAL A 1 103 ? -17.242 -8.724 -1.917 1.00 97.50 103 VAL A O 1
ATOM 802 N N . LEU A 1 104 ? -16.607 -6.997 -0.619 1.00 96.62 104 LEU A N 1
ATOM 803 C CA . LEU A 1 104 ? -15.935 -6.250 -1.686 1.00 96.62 104 LEU A CA 1
ATOM 804 C C . LEU A 1 104 ? -14.465 -6.648 -1.881 1.00 96.62 104 LEU A C 1
ATOM 806 O O . LEU A 1 104 ? -13.937 -6.508 -2.983 1.00 96.62 104 LEU A O 1
ATOM 810 N N . SER A 1 105 ? -13.795 -7.140 -0.835 1.00 96.00 105 SER A N 1
ATOM 811 C CA . SER A 1 105 ? -12.371 -7.480 -0.910 1.00 96.00 105 SER A CA 1
ATOM 812 C C . SER A 1 105 ? -12.095 -8.690 -1.800 1.00 96.00 105 SER A C 1
ATOM 814 O O . SER A 1 105 ? -12.745 -9.730 -1.699 1.00 96.00 105 SER A O 1
ATOM 816 N N . THR A 1 106 ? -11.022 -8.602 -2.587 1.00 90.94 106 THR A N 1
ATOM 817 C CA . THR A 1 106 ? -10.430 -9.737 -3.314 1.00 90.94 106 THR A CA 1
ATOM 818 C C . THR A 1 106 ? -8.968 -9.945 -2.891 1.00 90.94 106 THR A C 1
ATOM 820 O O . THR A 1 106 ? -8.372 -9.040 -2.300 1.00 90.94 106 THR A O 1
ATOM 823 N N . PRO A 1 107 ? -8.335 -11.102 -3.185 1.00 85.06 107 PRO A N 1
ATOM 824 C CA . PRO A 1 107 ? -6.971 -11.389 -2.725 1.00 85.06 107 PRO A CA 1
ATOM 825 C C . PRO A 1 107 ? -5.909 -10.337 -3.086 1.00 85.06 107 PRO A C 1
ATOM 827 O O . PRO A 1 107 ? -4.953 -10.164 -2.333 1.00 85.06 107 PRO A O 1
ATOM 830 N N . HIS A 1 108 ? -6.064 -9.639 -4.215 1.00 84.25 108 HIS A N 1
ATOM 831 C CA . HIS A 1 108 ? -5.108 -8.629 -4.694 1.00 84.25 108 HIS A CA 1
ATOM 832 C C . HIS A 1 108 ? -5.648 -7.194 -4.636 1.00 84.25 108 HIS A C 1
ATOM 834 O O . HIS A 1 108 ? -4.935 -6.263 -5.009 1.00 84.25 108 HIS A O 1
ATOM 840 N N . GLN A 1 109 ? -6.879 -7.016 -4.156 1.00 89.88 109 GLN A N 1
ATOM 841 C CA . GLN A 1 109 ? -7.541 -5.724 -4.029 1.00 89.88 109 GLN A CA 1
ATOM 842 C C . GLN A 1 109 ? -8.404 -5.729 -2.754 1.00 89.88 109 GLN A C 1
ATOM 844 O O . GLN A 1 109 ? -9.598 -6.033 -2.815 1.00 89.88 109 GLN A O 1
ATOM 849 N N . PRO A 1 110 ? -7.797 -5.479 -1.581 1.00 95.88 110 PRO A N 1
ATOM 850 C CA . PRO A 1 110 ? -8.524 -5.351 -0.327 1.00 95.88 110 PRO A CA 1
ATOM 851 C C . PRO A 1 110 ? -9.326 -4.049 -0.314 1.00 95.88 110 PRO A C 1
ATOM 853 O O . PRO A 1 110 ? -8.789 -2.977 -0.594 1.00 95.88 110 PRO A O 1
ATOM 856 N N . GLU A 1 111 ? -10.584 -4.141 0.095 1.00 97.31 111 GLU A N 1
ATOM 857 C CA . GLU A 1 111 ? -11.469 -2.995 0.281 1.00 97.31 111 GLU A CA 1
ATOM 858 C C . GLU A 1 111 ? -11.730 -2.807 1.772 1.00 97.31 111 GLU A C 1
ATOM 860 O O . GLU A 1 111 ? -11.894 -3.775 2.512 1.00 97.31 111 GLU A O 1
ATOM 865 N N . HIS A 1 112 ? -11.733 -1.560 2.233 1.00 97.94 112 HIS A N 1
ATOM 866 C CA . HIS A 1 112 ? -11.904 -1.232 3.648 1.00 97.94 112 HIS A CA 1
ATOM 867 C C . HIS A 1 112 ? -13.291 -0.649 3.899 1.00 97.94 112 HIS A C 1
ATOM 869 O O . HIS A 1 112 ? -13.798 0.130 3.094 1.00 97.94 112 HIS A O 1
ATOM 875 N N . THR A 1 113 ? -13.896 -0.976 5.042 1.00 98.00 113 THR A N 1
ATOM 876 C CA . THR A 1 113 ? -15.236 -0.470 5.381 1.00 98.00 113 THR A CA 1
ATOM 877 C C . THR A 1 113 ? -15.209 1.032 5.664 1.00 98.00 113 THR A C 1
ATOM 879 O O . THR A 1 113 ? -16.160 1.745 5.346 1.00 98.00 113 THR A O 1
ATOM 882 N N . PHE A 1 114 ? -14.127 1.503 6.298 1.00 97.06 114 PHE A N 1
ATOM 883 C CA . PHE A 1 114 ? -13.967 2.851 6.850 1.00 97.06 114 PHE A CA 1
ATOM 884 C C . PHE A 1 114 ? -15.077 3.281 7.832 1.00 97.06 114 PHE A C 1
ATOM 886 O O . PHE A 1 114 ? -15.302 4.476 8.022 1.00 97.06 114 PHE A O 1
ATOM 893 N N . ARG A 1 115 ? -15.775 2.331 8.472 1.00 97.44 115 ARG A N 1
ATOM 894 C CA . ARG A 1 115 ? -16.954 2.621 9.317 1.00 97.44 115 ARG A CA 1
ATOM 895 C C . ARG A 1 115 ? -16.626 2.788 10.792 1.00 97.44 115 ARG A C 1
ATOM 897 O O . ARG A 1 115 ? -17.184 3.663 11.448 1.00 97.44 115 ARG A O 1
ATOM 904 N N . THR A 1 116 ? -15.728 1.954 11.302 1.00 97.38 116 THR A N 1
ATOM 905 C CA . THR A 1 116 ? -15.447 1.862 12.734 1.00 97.38 116 THR A CA 1
ATOM 906 C C . THR A 1 116 ? -13.980 2.145 12.996 1.00 97.38 116 THR A C 1
ATOM 908 O O . THR A 1 116 ? -13.103 1.532 12.390 1.00 97.38 116 THR A O 1
ATOM 911 N N . LEU A 1 117 ? -13.707 3.058 13.929 1.00 98.25 117 LEU A N 1
ATOM 912 C CA . LEU A 1 117 ? -12.355 3.257 14.437 1.00 98.25 117 LEU A CA 1
ATOM 913 C C . LEU A 1 117 ? -11.976 2.103 15.367 1.00 98.25 117 LEU A C 1
ATOM 915 O O . LEU A 1 117 ? -12.687 1.796 16.320 1.00 98.25 117 LEU A O 1
ATOM 919 N N . GLN A 1 118 ? -10.813 1.523 15.113 1.00 97.69 118 GLN A N 1
ATOM 920 C CA . GLN A 1 118 ? -10.173 0.480 15.902 1.00 97.69 118 GLN A CA 1
ATOM 921 C C . GLN A 1 118 ? -8.782 0.969 16.346 1.00 97.69 118 GLN A C 1
ATOM 923 O O . GLN A 1 118 ? -7.782 0.523 15.779 1.00 97.69 118 GLN A O 1
ATOM 928 N N . PRO A 1 119 ? -8.670 1.924 17.291 1.00 97.69 119 PRO A N 1
ATOM 929 C CA . PRO A 1 119 ? -7.366 2.367 17.791 1.00 97.69 119 PRO A CA 1
ATOM 930 C C . PRO A 1 119 ? -6.552 1.179 18.321 1.00 97.69 119 PRO A C 1
ATOM 932 O O . PRO A 1 119 ? -7.129 0.235 18.862 1.00 97.69 119 PRO A O 1
ATOM 935 N N . VAL A 1 120 ? -5.233 1.214 18.146 1.00 97.38 120 VAL A N 1
ATOM 936 C CA . VAL A 1 120 ? -4.321 0.167 18.632 1.00 97.38 120 VAL A CA 1
ATOM 937 C C . VAL A 1 120 ? -3.677 0.578 19.947 1.00 97.38 120 VAL A C 1
ATOM 939 O O . VAL A 1 120 ? -3.441 1.760 20.190 1.00 97.38 120 VAL A O 1
ATOM 942 N N . ARG A 1 121 ? -3.370 -0.399 20.794 1.00 97.56 121 ARG A N 1
ATOM 943 C CA . ARG A 1 121 ? -2.582 -0.178 22.009 1.00 97.56 121 ARG A CA 1
ATOM 944 C C . ARG A 1 121 ? -1.095 -0.286 21.704 1.00 97.56 121 ARG A C 1
ATOM 946 O O . ARG A 1 121 ? -0.681 -0.994 20.787 1.00 97.56 121 ARG A O 1
ATOM 953 N N . ASP A 1 122 ? -0.281 0.358 22.530 1.00 97.62 122 ASP A N 1
ATOM 954 C CA . ASP A 1 122 ? 1.169 0.212 22.446 1.00 97.62 122 ASP A CA 1
ATOM 955 C C . ASP A 1 122 ? 1.586 -1.264 22.539 1.00 97.62 122 ASP A C 1
ATOM 957 O O . ASP A 1 122 ? 1.167 -2.000 23.435 1.00 97.62 122 ASP A O 1
ATOM 961 N N . GLY A 1 123 ? 2.413 -1.698 21.586 1.00 97.25 123 GLY A N 1
ATOM 962 C CA . GLY A 1 123 ? 2.885 -3.079 21.476 1.00 97.25 123 GLY A CA 1
ATOM 963 C C . GLY A 1 123 ? 1.858 -4.092 20.950 1.00 97.25 123 GLY A C 1
ATOM 964 O O . GLY A 1 123 ? 2.216 -5.255 20.769 1.00 97.25 123 GLY A O 1
ATOM 965 N N . GLU A 1 124 ? 0.614 -3.688 20.676 1.00 97.44 124 GLU A N 1
ATOM 966 C CA . GLU A 1 124 ? -0.384 -4.548 20.037 1.00 97.44 124 GLU A CA 1
ATOM 967 C C . GLU A 1 124 ? 0.003 -4.808 18.577 1.00 97.44 124 GLU A C 1
ATOM 969 O O . GLU A 1 124 ? 0.135 -3.880 17.780 1.00 97.44 124 GLU A O 1
ATOM 974 N N . GLU A 1 125 ? 0.185 -6.079 18.215 1.00 97.69 125 GLU A N 1
ATOM 975 C CA . GLU A 1 125 ? 0.442 -6.468 16.831 1.00 97.69 125 GLU A CA 1
ATOM 976 C C . GLU A 1 125 ? -0.867 -6.654 16.064 1.00 97.69 125 GLU A C 1
ATOM 978 O O . GLU A 1 125 ? -1.691 -7.499 16.414 1.00 97.69 125 GLU A O 1
ATOM 983 N N . VAL A 1 126 ?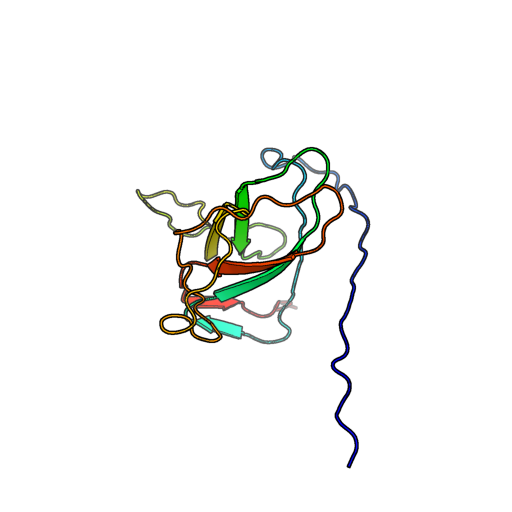 -1.014 -5.926 14.960 1.00 97.44 126 VAL A N 1
ATOM 984 C CA . VAL A 1 126 ? -2.168 -6.020 14.061 1.00 97.44 126 VAL A CA 1
ATOM 985 C C . VAL A 1 126 ? -1.735 -6.354 12.635 1.00 97.44 126 VAL A C 1
ATOM 987 O O . VAL A 1 126 ? -0.716 -5.859 12.143 1.00 97.44 126 VAL A O 1
ATOM 990 N N . ASP A 1 127 ? -2.510 -7.205 11.961 1.00 97.00 127 ASP A N 1
ATOM 991 C CA . ASP A 1 127 ? -2.392 -7.422 10.519 1.00 97.00 127 ASP A CA 1
ATOM 992 C C . ASP A 1 127 ? -2.972 -6.218 9.764 1.00 97.00 127 ASP A C 1
ATOM 994 O O . ASP A 1 127 ? -4.016 -5.668 10.124 1.00 97.00 127 ASP A O 1
ATOM 998 N N . VAL A 1 128 ? -2.288 -5.824 8.695 1.00 96.25 128 VAL A N 1
ATOM 999 C CA . VAL A 1 128 ? -2.658 -4.687 7.858 1.00 96.25 128 VAL A CA 1
ATOM 1000 C C . VAL A 1 128 ? -2.514 -5.070 6.392 1.00 96.25 128 VAL A C 1
ATOM 1002 O O . VAL A 1 128 ? -1.482 -5.613 5.990 1.00 96.25 128 VAL A O 1
ATOM 1005 N N . LEU A 1 129 ? -3.527 -4.745 5.587 1.00 97.44 129 LEU A N 1
ATOM 1006 C CA . LEU A 1 129 ? -3.466 -4.802 4.128 1.00 97.44 129 LEU A CA 1
ATOM 1007 C C . LEU A 1 129 ? -3.591 -3.385 3.572 1.00 97.44 129 LEU A C 1
ATOM 1009 O O . LEU A 1 129 ? -4.567 -2.700 3.844 1.00 97.44 129 LEU A O 1
ATOM 1013 N N . ILE A 1 130 ? -2.608 -2.939 2.794 1.00 97.50 130 ILE A N 1
ATOM 1014 C CA . ILE A 1 130 ? -2.641 -1.635 2.128 1.00 97.50 130 ILE A CA 1
ATOM 1015 C C . ILE A 1 130 ? -2.801 -1.885 0.623 1.00 97.50 130 ILE A C 1
ATOM 1017 O O . ILE A 1 130 ? -1.861 -2.410 0.012 1.00 97.50 130 ILE A O 1
ATOM 1021 N N . PRO A 1 131 ? -3.952 -1.536 0.015 1.00 97.00 131 PRO A N 1
ATOM 1022 C CA . PRO A 1 131 ? -4.086 -1.556 -1.434 1.00 97.00 131 PRO A CA 1
ATOM 1023 C C . PRO A 1 131 ? -3.184 -0.475 -2.032 1.00 97.00 131 PRO A C 1
ATOM 1025 O O . PRO A 1 131 ? -3.135 0.660 -1.546 1.00 97.00 131 PRO A O 1
ATOM 1028 N N . LEU A 1 132 ? -2.451 -0.835 -3.078 1.00 95.25 132 LEU A N 1
ATOM 1029 C CA . LEU A 1 132 ? -1.641 0.089 -3.860 1.00 95.25 132 LEU A CA 1
ATOM 1030 C C . LEU A 1 132 ? -2.328 0.341 -5.204 1.00 95.25 132 LEU A C 1
ATOM 1032 O O . LEU A 1 132 ? -3.025 -0.529 -5.732 1.00 95.25 132 LEU A O 1
ATOM 1036 N N . SER A 1 133 ? -2.110 1.525 -5.770 1.00 93.19 133 SER A N 1
ATOM 1037 C CA . SER A 1 133 ? -2.591 1.864 -7.109 1.00 93.19 133 SER A CA 1
ATOM 1038 C C . SER A 1 133 ? -2.158 0.818 -8.139 1.00 93.19 133 SER A C 1
ATOM 1040 O O . SER A 1 133 ? -1.046 0.293 -8.077 1.00 93.19 133 SER A O 1
ATOM 1042 N N . SER A 1 134 ? -3.026 0.540 -9.111 1.00 93.94 134 SER A N 1
ATOM 1043 C CA . SER A 1 134 ? -2.665 -0.344 -10.220 1.00 93.94 134 SER A CA 1
ATOM 1044 C C . SER A 1 134 ? -1.553 0.270 -11.066 1.00 93.94 134 SER A C 1
ATOM 1046 O O . SER A 1 134 ? -1.529 1.480 -11.288 1.00 93.94 134 SER A O 1
ATOM 1048 N N . SER A 1 135 ? -0.663 -0.576 -11.571 1.00 94.31 135 SER A N 1
ATOM 1049 C CA . SER A 1 135 ? 0.390 -0.194 -12.515 1.00 94.31 135 SER A CA 1
ATOM 1050 C C . SER A 1 135 ? 0.568 -1.286 -13.562 1.00 94.31 135 SER A C 1
ATOM 1052 O O . SER A 1 135 ? 0.196 -2.426 -13.306 1.00 94.31 135 SER A O 1
ATOM 1054 N N . ALA A 1 136 ? 1.200 -0.968 -14.686 1.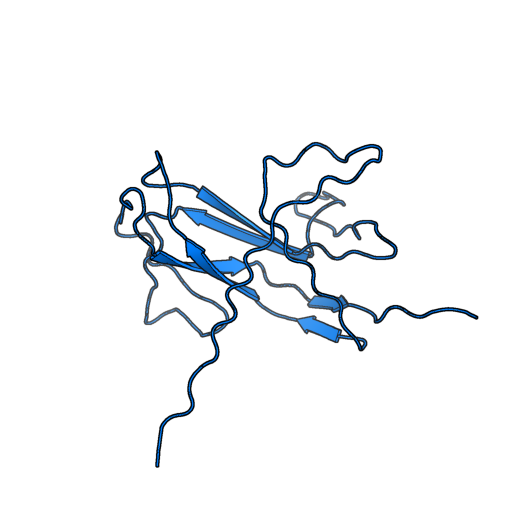00 96.00 136 ALA A N 1
ATOM 1055 C CA . ALA A 1 136 ? 1.779 -1.950 -15.599 1.00 96.00 136 ALA A CA 1
ATOM 1056 C C . ALA A 1 136 ? 3.245 -1.576 -15.799 1.00 96.00 136 ALA A C 1
ATOM 1058 O O . ALA A 1 136 ? 3.553 -0.492 -16.298 1.00 96.00 136 ALA A O 1
ATOM 1059 N N . THR A 1 137 ? 4.173 -2.385 -15.293 1.00 96.56 137 THR A N 1
ATOM 1060 C CA . THR A 1 137 ? 5.593 -2.015 -15.265 1.00 96.56 137 THR A CA 1
ATOM 1061 C C . THR A 1 137 ? 6.491 -3.215 -15.498 1.00 96.56 137 THR A C 1
ATOM 1063 O O . THR A 1 137 ? 6.483 -4.183 -14.741 1.00 96.56 137 THR A O 1
ATOM 1066 N N . LEU A 1 138 ? 7.342 -3.095 -16.517 1.00 96.88 138 LEU A N 1
ATOM 1067 C CA . LEU A 1 138 ? 8.431 -4.027 -16.768 1.00 96.88 138 LEU A CA 1
ATOM 1068 C C . LEU A 1 138 ? 9.625 -3.724 -15.856 1.00 96.88 138 LEU A C 1
ATOM 1070 O O . LEU A 1 138 ? 10.208 -2.634 -15.902 1.00 96.88 138 LEU A O 1
ATOM 1074 N N . PHE A 1 139 ? 10.053 -4.722 -15.096 1.00 95.88 139 PHE A N 1
ATOM 1075 C CA . PHE A 1 139 ? 11.314 -4.771 -14.373 1.00 95.88 139 PHE A CA 1
ATOM 1076 C C . PHE A 1 139 ? 12.291 -5.642 -15.163 1.00 95.88 139 PHE A C 1
ATOM 1078 O O . PHE A 1 139 ? 12.291 -6.865 -15.062 1.00 95.88 139 PHE A O 1
ATOM 1085 N N . ALA A 1 140 ? 13.112 -4.996 -15.991 1.00 93.06 140 ALA A N 1
ATOM 1086 C CA . ALA A 1 140 ? 14.117 -5.696 -16.781 1.00 93.06 140 ALA A CA 1
ATOM 1087 C C . ALA A 1 140 ? 15.218 -6.269 -15.878 1.00 93.06 140 ALA A C 1
ATOM 1089 O O . ALA A 1 140 ? 15.706 -5.589 -14.964 1.00 93.06 140 ALA A O 1
ATOM 1090 N N . ARG A 1 141 ? 15.665 -7.491 -16.176 1.00 90.25 141 ARG A N 1
ATOM 1091 C CA . ARG A 1 141 ? 16.826 -8.096 -15.527 1.00 90.25 141 ARG A CA 1
ATOM 1092 C C . ARG A 1 141 ? 18.052 -7.229 -15.770 1.00 90.25 141 ARG A C 1
ATOM 1094 O O . ARG A 1 141 ? 18.235 -6.640 -16.840 1.00 90.25 141 ARG A O 1
ATOM 1101 N N . LYS A 1 142 ? 18.967 -7.210 -14.803 1.00 78.19 142 LYS A N 1
ATOM 1102 C CA . LYS A 1 142 ? 20.248 -6.525 -14.981 1.00 78.19 142 LYS A CA 1
ATOM 1103 C C . LYS A 1 142 ? 21.043 -7.224 -16.090 1.00 78.19 142 LYS A C 1
ATOM 1105 O O . LYS A 1 142 ? 21.528 -8.338 -15.902 1.00 78.19 142 LYS A O 1
ATOM 1110 N N . ARG A 1 143 ? 21.186 -6.568 -17.242 1.00 76.75 143 ARG A N 1
ATOM 1111 C CA . ARG A 1 143 ? 22.055 -7.027 -18.331 1.00 76.75 143 ARG A CA 1
ATOM 1112 C C . ARG A 1 143 ? 23.452 -6.455 -18.111 1.00 76.75 143 ARG A C 1
ATOM 1114 O O . ARG A 1 143 ? 23.618 -5.240 -18.020 1.00 76.75 143 ARG A O 1
ATOM 1121 N N . PHE A 1 144 ? 24.446 -7.326 -17.995 1.00 64.50 144 PHE A N 1
ATOM 1122 C CA . PHE A 1 144 ? 25.842 -6.921 -18.097 1.00 64.50 144 PHE A CA 1
ATOM 1123 C C . PHE A 1 144 ? 26.173 -6.876 -19.587 1.00 64.50 144 PHE A C 1
ATOM 1125 O O . PHE A 1 144 ? 26.036 -7.890 -20.268 1.00 64.50 144 PHE A O 1
ATOM 1132 N N . HIS A 1 145 ? 26.515 -5.697 -20.097 1.00 57.19 145 HIS A N 1
ATOM 1133 C CA . HIS A 1 145 ? 27.166 -5.609 -21.398 1.00 57.19 145 HIS A CA 1
ATOM 1134 C C . HIS A 1 145 ? 28.643 -5.936 -21.158 1.00 57.19 145 HIS A C 1
ATOM 1136 O O . HIS A 1 145 ? 29.223 -5.407 -20.205 1.00 57.19 145 HIS A O 1
ATOM 1142 N N . ALA A 1 146 ? 29.169 -6.885 -21.934 1.00 39.81 146 ALA A N 1
ATOM 1143 C CA . ALA A 1 146 ? 30.585 -7.241 -21.955 1.00 39.81 146 ALA A CA 1
ATOM 1144 C C . ALA A 1 146 ? 31.402 -6.155 -22.663 1.00 39.81 146 ALA A C 1
ATOM 1146 O O . ALA A 1 146 ? 30.833 -5.512 -23.576 1.00 39.81 146 ALA A O 1
#

Sequence (146 aa):
MAPARAAGWVLKRRLRRSSGPAPPRLLEAAVFDHRFDEDTELSGPMTLRLRVATTGAEDPRLFAGIEKRSHGAPVPFEGSYGYGRDLVAQGRLRLALRELDPVLSTPHQPEHTFRTLQPVRDGEEVDVLIPLSSSATLFARKRFHA

pLDDT: mean 81.82, std 23.67, range [25.84, 98.25]

Radius of gyration: 18.02 Å; chains: 1; bounding box: 48×53×44 Å